Protein AF-A0A656JIJ8-F1 (afdb_monomer)

Nearest PDB structures (foldseek):
  1l5a-assembly1_C  TM=7.928E-01  e=1.681E-01  Vibrio cholerae
  6mg0-assembly2_A  TM=7.104E-01  e=2.975E-01  Brevibacillus parabrevis
  2jgp-assembly1_A  TM=6.787E-01  e=4.250E-01  Brevibacillus brevis
  8rz6-assembly1_A  TM=6.224E-01  e=4.564E-01  Streptomyces regensis

Sequence (146 aa):
QAHHLILDGWGYGQMMKSLGELYTAQIEGHSLELDAPRYSDFILDDARYHASPRFAKDKAYWLDKYRSLPEPLLVSRYHNRRATDPAPSHAWVQALPGVLHARLKQFAERHNASAFHVLLAALHVYFTRTTQRKEWVVGLPLLNRT

pLDDT: mean 91.51, std 7.36, range [64.44, 98.44]

Structure (mmCIF, N/CA/C/O backbone):
data_AF-A0A656JIJ8-F1
#
_entry.id   AF-A0A656JIJ8-F1
#
loop_
_atom_site.group_PDB
_atom_site.id
_atom_site.type_symbol
_atom_site.label_atom_id
_atom_site.label_alt_id
_atom_site.label_comp_id
_atom_site.label_asym_id
_atom_site.label_entity_id
_atom_site.label_seq_id
_atom_site.pdbx_PDB_ins_code
_atom_site.Cartn_x
_atom_site.Cartn_y
_atom_site.Cartn_z
_atom_site.occupancy
_atom_site.B_iso_or_equiv
_atom_site.auth_seq_id
_atom_site.auth_comp_id
_atom_site.auth_asym_id
_atom_site.auth_atom_id
_atom_site.pdbx_PDB_model_num
ATOM 1 N N . GLN A 1 1 ? -17.771 6.143 7.861 1.00 73.00 1 GLN A N 1
ATOM 2 C CA . GLN A 1 1 ? -16.900 6.284 6.673 1.00 73.00 1 GLN A CA 1
ATOM 3 C C . GLN A 1 1 ? -15.732 7.174 7.067 1.00 73.00 1 GLN A C 1
ATOM 5 O O . GLN A 1 1 ? -15.947 8.073 7.869 1.00 73.00 1 GLN A O 1
ATOM 10 N N . ALA A 1 2 ? -14.524 6.903 6.580 1.00 88.25 2 ALA A N 1
ATOM 11 C CA . ALA A 1 2 ? -13.334 7.701 6.877 1.00 88.25 2 ALA A CA 1
ATOM 12 C C . ALA A 1 2 ? -12.766 8.276 5.577 1.00 88.25 2 ALA A C 1
ATOM 14 O O . ALA A 1 2 ? -12.878 7.648 4.523 1.00 88.25 2 ALA A O 1
ATOM 15 N N . HIS A 1 3 ? -12.161 9.459 5.649 1.00 93.19 3 HIS A N 1
ATOM 16 C CA . HIS A 1 3 ? -11.462 10.031 4.504 1.00 93.19 3 HIS A CA 1
ATOM 17 C C . HIS A 1 3 ? -10.142 9.274 4.283 1.00 93.19 3 HIS A C 1
ATOM 19 O O . HIS A 1 3 ? -9.357 9.130 5.218 1.00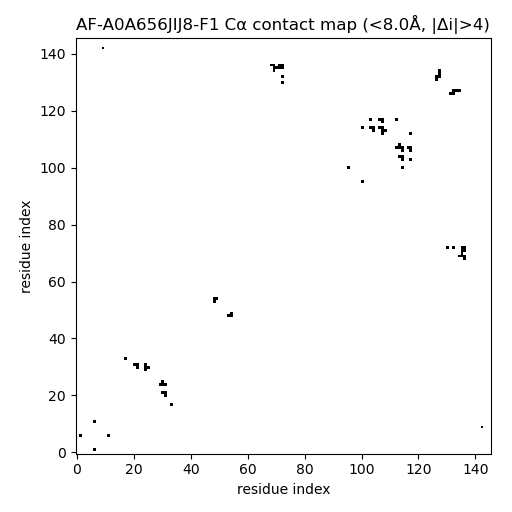 93.19 3 HIS A O 1
ATOM 25 N N . HIS A 1 4 ? -9.860 8.823 3.055 1.00 91.75 4 HIS A N 1
ATOM 26 C CA . HIS A 1 4 ? -8.686 7.976 2.771 1.00 91.75 4 HIS A CA 1
ATOM 27 C C . HIS A 1 4 ? -7.337 8.686 3.044 1.00 91.75 4 HIS A C 1
ATOM 29 O O . HIS A 1 4 ? -6.310 8.037 3.211 1.00 91.75 4 HIS A O 1
ATOM 35 N N . LEU A 1 5 ? -7.341 10.023 3.149 1.00 93.81 5 LEU A N 1
ATOM 36 C CA . LEU A 1 5 ? -6.178 10.822 3.580 1.00 93.81 5 LEU A CA 1
ATOM 37 C C . LEU A 1 5 ? -5.676 10.455 4.985 1.00 93.81 5 LEU A C 1
ATOM 39 O O . LEU A 1 5 ? -4.484 10.561 5.241 1.00 93.81 5 LEU A O 1
ATOM 43 N N . ILE A 1 6 ? -6.575 10.066 5.891 1.00 94.44 6 ILE A N 1
ATOM 44 C CA . ILE A 1 6 ? -6.239 9.806 7.300 1.00 94.44 6 ILE A CA 1
ATOM 45 C C . ILE A 1 6 ? -6.294 8.318 7.660 1.00 94.44 6 ILE A C 1
ATOM 47 O O . ILE A 1 6 ? -5.980 7.954 8.789 1.00 94.44 6 ILE A O 1
ATOM 51 N N . LEU A 1 7 ? -6.732 7.457 6.734 1.00 92.88 7 LEU A N 1
ATOM 52 C CA . LEU A 1 7 ? -6.932 6.036 6.999 1.00 92.88 7 LEU A CA 1
ATOM 53 C C . LEU A 1 7 ? -6.723 5.195 5.737 1.00 92.88 7 LEU A C 1
ATOM 55 O O . LEU A 1 7 ? -7.304 5.478 4.690 1.00 92.88 7 LEU A O 1
ATOM 59 N N . ASP A 1 8 ? -5.931 4.132 5.860 1.00 93.12 8 ASP A N 1
ATOM 60 C CA . ASP A 1 8 ? -5.742 3.109 4.831 1.00 93.12 8 ASP A CA 1
ATOM 61 C C . ASP A 1 8 ? -6.503 1.814 5.179 1.00 93.12 8 ASP A C 1
ATOM 63 O O . ASP A 1 8 ? -7.158 1.703 6.220 1.00 93.12 8 ASP A O 1
ATOM 67 N N . GLY A 1 9 ? -6.427 0.811 4.299 1.00 92.06 9 GLY A N 1
ATOM 68 C CA . GLY A 1 9 ? -7.115 -0.466 4.507 1.00 92.06 9 GLY A CA 1
ATOM 69 C C . GLY A 1 9 ? -6.644 -1.237 5.746 1.00 92.06 9 GLY A C 1
ATOM 70 O O . GLY A 1 9 ? -7.451 -1.912 6.384 1.00 92.06 9 GLY A O 1
ATOM 71 N N . TRP A 1 10 ? -5.367 -1.120 6.124 1.00 92.12 10 TRP A N 1
ATOM 72 C CA . TRP A 1 10 ? -4.843 -1.782 7.320 1.00 92.12 10 TRP A CA 1
ATOM 73 C C . TRP A 1 10 ? -5.348 -1.096 8.590 1.00 92.12 10 TRP A C 1
ATOM 75 O O . TRP A 1 10 ? -5.860 -1.765 9.487 1.00 92.12 10 TRP A O 1
ATOM 85 N N . GLY A 1 11 ? -5.284 0.237 8.639 1.00 92.44 11 GLY A N 1
ATOM 86 C CA . GLY A 1 11 ? -5.795 1.038 9.747 1.00 92.44 11 GLY A CA 1
ATOM 87 C C . GLY A 1 11 ? -7.299 0.860 9.934 1.00 92.44 11 GLY A C 1
ATOM 88 O O . GLY A 1 11 ? -7.768 0.742 11.062 1.00 92.44 11 GLY A O 1
ATOM 89 N N . TYR A 1 12 ? -8.055 0.746 8.839 1.00 94.19 12 TYR A N 1
ATOM 90 C CA . TYR A 1 12 ? -9.477 0.415 8.906 1.00 94.19 12 TYR A CA 1
ATOM 91 C C . TYR A 1 12 ? -9.719 -0.965 9.536 1.00 94.19 12 TYR A C 1
ATOM 93 O O . TYR A 1 12 ? -10.601 -1.104 10.382 1.00 94.19 12 TYR A O 1
ATOM 101 N N . GLY A 1 13 ? -8.913 -1.972 9.180 1.00 94.06 13 GLY A N 1
ATOM 102 C CA . GLY A 1 13 ? -8.973 -3.303 9.790 1.00 94.06 13 GLY A CA 1
ATOM 103 C C . GLY A 1 13 ? -8.708 -3.281 11.298 1.00 94.06 13 GLY A C 1
ATOM 104 O O . GLY A 1 13 ? -9.469 -3.882 12.055 1.00 94.06 13 GLY A O 1
ATOM 105 N N . GLN A 1 14 ? -7.686 -2.541 11.743 1.00 93.25 14 GLN A N 1
ATOM 106 C CA . GLN A 1 14 ? -7.403 -2.371 13.174 1.00 93.25 14 GLN A CA 1
ATOM 107 C C . GLN A 1 14 ? -8.536 -1.643 13.897 1.00 93.25 14 GLN A C 1
ATOM 109 O O . GLN A 1 14 ? -8.998 -2.111 14.930 1.00 93.25 14 GLN A O 1
ATOM 114 N N . MET A 1 15 ? -9.054 -0.559 13.316 1.00 93.88 15 MET A N 1
ATOM 115 C CA . MET A 1 15 ? -10.180 0.186 13.880 1.00 93.88 15 MET A CA 1
ATOM 116 C C . MET A 1 15 ? -11.417 -0.703 14.072 1.00 93.88 15 MET A C 1
ATOM 118 O O . MET A 1 15 ? -12.066 -0.632 15.112 1.00 93.88 15 MET A O 1
ATOM 122 N N . MET A 1 16 ? -11.741 -1.562 13.097 1.00 96.00 16 MET A N 1
ATOM 123 C CA . MET A 1 16 ? -12.862 -2.504 13.218 1.00 96.00 16 MET A CA 1
ATOM 124 C C . MET A 1 16 ? -12.607 -3.589 14.271 1.00 96.00 16 MET A C 1
ATOM 126 O O . MET A 1 16 ? -13.531 -3.944 15.000 1.00 96.00 16 MET A O 1
ATOM 130 N N . LYS A 1 17 ? -11.370 -4.088 14.388 1.00 95.62 17 LYS A N 1
ATOM 131 C CA . LYS A 1 17 ? -10.983 -5.039 15.442 1.00 95.62 17 LYS A CA 1
ATOM 132 C C . LYS A 1 17 ? -11.170 -4.420 16.829 1.00 95.62 17 LYS A C 1
ATOM 134 O O . LYS A 1 17 ? -11.900 -4.977 17.640 1.00 95.62 17 LYS A O 1
ATOM 139 N N . SER A 1 18 ? -10.595 -3.238 17.051 1.00 95.38 18 SER A N 1
ATOM 140 C CA . SER A 1 18 ? -10.714 -2.474 18.297 1.00 95.38 18 SER A CA 1
ATOM 141 C C . SER A 1 18 ? -12.166 -2.172 18.660 1.00 95.38 18 SER A C 1
ATOM 143 O O . SER A 1 18 ? -12.560 -2.309 19.815 1.00 95.38 18 SER A O 1
ATOM 145 N N . LEU A 1 19 ? -12.990 -1.811 17.671 1.00 95.31 19 LEU A N 1
ATOM 146 C CA . LEU A 1 19 ? -14.420 -1.593 17.881 1.00 95.31 19 LEU A CA 1
ATOM 147 C C . LEU A 1 19 ? -15.127 -2.866 18.372 1.00 95.31 19 LEU A C 1
ATOM 149 O O . LEU A 1 19 ? -15.931 -2.793 19.297 1.00 95.31 19 LEU A O 1
ATOM 153 N N . GLY A 1 20 ? -14.825 -4.023 17.776 1.00 96.50 20 GLY A N 1
ATOM 154 C CA . GLY A 1 20 ? -15.391 -5.306 18.198 1.00 96.50 20 GLY A CA 1
ATOM 155 C C . GLY A 1 20 ? -14.975 -5.707 19.616 1.00 96.50 20 GLY A C 1
ATOM 156 O O . GLY A 1 20 ? -15.804 -6.191 20.386 1.00 96.50 20 GLY A O 1
ATOM 157 N N . GLU A 1 21 ? -13.716 -5.465 19.980 1.00 96.50 21 GLU A N 1
ATOM 158 C CA . GLU A 1 21 ? -13.180 -5.744 21.317 1.00 96.50 21 GLU A CA 1
ATOM 159 C C . GLU A 1 21 ? -13.846 -4.867 22.390 1.00 96.50 21 GLU A C 1
ATOM 161 O O . GLU A 1 21 ? -14.348 -5.390 23.384 1.00 96.50 21 GLU A O 1
ATOM 166 N N . LEU A 1 22 ? -13.940 -3.552 22.153 1.00 96.81 22 LEU A N 1
ATOM 167 C CA . LEU A 1 22 ? -14.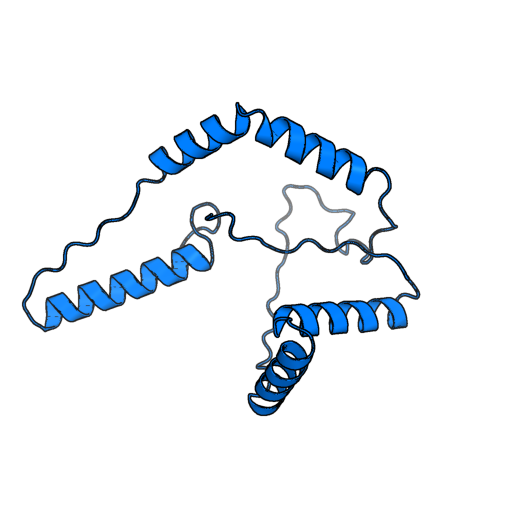619 -2.613 23.056 1.00 96.81 22 LEU A CA 1
ATOM 168 C C . LEU A 1 22 ? -16.105 -2.943 23.219 1.00 96.81 22 LEU A C 1
ATOM 170 O O . LEU A 1 22 ? -16.625 -2.936 24.333 1.00 96.81 22 LEU A O 1
ATOM 174 N N . TYR A 1 23 ? -16.783 -3.259 22.113 1.00 96.88 23 TYR A N 1
ATOM 175 C CA . TYR A 1 23 ? -18.188 -3.655 22.141 1.00 96.88 23 TYR A CA 1
ATOM 176 C C . TYR A 1 23 ? -18.402 -4.915 22.987 1.00 96.88 23 TYR A C 1
ATOM 178 O O . TYR A 1 23 ? -19.305 -4.957 23.818 1.00 96.88 23 TYR A O 1
ATOM 186 N N . THR A 1 24 ? -17.549 -5.925 22.805 1.00 97.50 24 THR A N 1
ATOM 187 C CA . THR A 1 24 ? -17.629 -7.186 23.555 1.00 97.50 24 THR A CA 1
ATOM 188 C C . THR A 1 24 ? -17.409 -6.954 25.048 1.00 97.50 24 THR A C 1
ATOM 190 O O . THR A 1 24 ? -18.227 -7.392 25.852 1.00 97.50 24 THR A O 1
ATOM 193 N N . ALA A 1 25 ? -16.377 -6.188 25.420 1.00 96.88 25 ALA A N 1
ATOM 194 C CA . ALA A 1 25 ? -16.094 -5.850 26.815 1.00 96.88 25 ALA A CA 1
ATOM 195 C C . ALA A 1 25 ? -17.276 -5.139 27.492 1.00 96.88 25 ALA A C 1
ATOM 197 O O . ALA A 1 25 ? -17.685 -5.496 28.598 1.00 96.88 25 ALA A O 1
ATOM 198 N N . GLN A 1 26 ? -17.897 -4.196 26.777 1.00 96.25 26 GLN A N 1
ATOM 199 C CA . GLN A 1 26 ? -19.061 -3.472 27.272 1.00 96.25 26 GLN A CA 1
ATOM 200 C C . GLN A 1 26 ? -20.277 -4.387 27.505 1.00 96.25 26 GLN A C 1
ATOM 202 O O . GLN A 1 26 ? -20.998 -4.191 28.482 1.00 96.25 26 GLN A O 1
ATOM 207 N N . ILE A 1 27 ? -20.505 -5.386 26.645 1.00 97.75 27 ILE A N 1
ATOM 208 C CA . ILE A 1 27 ? -21.576 -6.384 26.828 1.00 97.75 27 ILE A CA 1
ATOM 209 C C . ILE A 1 27 ? -21.285 -7.317 28.009 1.00 97.75 27 ILE A C 1
ATOM 211 O O . ILE A 1 27 ? -22.197 -7.676 28.750 1.00 97.75 27 ILE A O 1
ATOM 215 N N . GLU A 1 28 ? -20.023 -7.690 28.203 1.00 97.75 28 GLU A N 1
ATOM 216 C CA . GLU A 1 28 ? -19.581 -8.574 29.288 1.00 97.75 28 GLU A CA 1
ATOM 217 C C . G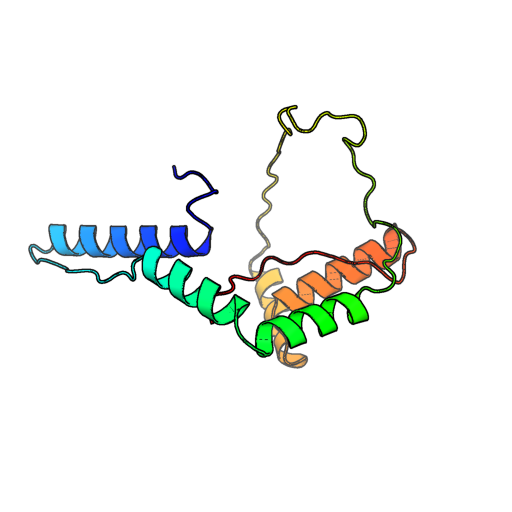LU A 1 28 ? -19.423 -7.851 30.637 1.00 97.75 28 GLU A C 1
ATOM 219 O O . GLU A 1 28 ? -19.164 -8.487 31.658 1.00 97.75 28 GLU A O 1
ATOM 224 N N . GLY A 1 29 ? -19.611 -6.528 30.665 1.00 96.50 29 GLY A N 1
ATOM 225 C CA . GLY A 1 29 ? -19.587 -5.727 31.886 1.00 96.50 29 GLY A CA 1
ATOM 226 C C . GLY A 1 29 ? -18.185 -5.464 32.436 1.00 96.50 29 GLY A C 1
ATOM 227 O O . GLY A 1 29 ? -18.052 -5.158 33.621 1.00 96.50 29 GLY A O 1
ATOM 228 N N . HIS A 1 30 ? -17.143 -5.563 31.606 1.00 94.06 30 HIS A N 1
ATOM 229 C CA . HIS A 1 30 ? -15.782 -5.174 31.979 1.00 94.06 30 HIS A CA 1
ATOM 230 C C . HIS A 1 30 ? -15.248 -4.042 31.097 1.00 94.06 30 HIS A C 1
ATOM 232 O O . HIS A 1 30 ? -15.784 -3.729 30.036 1.00 94.06 30 HIS A O 1
ATOM 238 N N . SER A 1 31 ? -14.217 -3.362 31.597 1.00 90.94 31 SER A N 1
ATOM 239 C CA . SER A 1 31 ? -13.567 -2.261 30.889 1.00 90.94 31 SER A CA 1
ATOM 240 C C . SER A 1 31 ? -12.346 -2.781 30.147 1.00 90.94 31 SER A C 1
ATOM 242 O O . SER A 1 31 ? -11.494 -3.438 30.744 1.00 90.94 31 SER A O 1
ATOM 244 N N . LEU A 1 32 ? -12.238 -2.426 28.870 1.00 94.25 32 LEU A N 1
ATOM 245 C CA . LEU A 1 32 ? -11.066 -2.694 28.051 1.00 94.25 32 LEU A CA 1
ATOM 246 C C . LEU A 1 32 ? -10.383 -1.375 27.697 1.00 94.25 32 LEU A C 1
ATOM 248 O O . LEU A 1 32 ? -10.974 -0.522 27.036 1.00 94.25 32 LEU A O 1
ATOM 252 N N . GLU A 1 33 ? -9.125 -1.232 28.103 1.00 91.94 33 GLU A N 1
ATOM 253 C CA . GLU A 1 33 ? -8.267 -0.151 27.627 1.00 91.94 33 GLU A CA 1
ATOM 254 C C . GLU A 1 33 ? -7.481 -0.625 26.405 1.00 91.94 33 GLU A C 1
ATOM 256 O O . GLU A 1 33 ? -6.820 -1.664 26.432 1.00 91.94 33 GLU A O 1
ATOM 261 N N . LEU A 1 34 ? -7.570 0.143 25.321 1.00 90.94 34 LEU A N 1
ATOM 262 C CA . LEU A 1 34 ? -6.789 -0.079 24.112 1.00 90.94 34 LEU A CA 1
ATOM 263 C C . LEU A 1 34 ? -5.694 0.977 24.027 1.00 90.94 34 LEU A C 1
ATOM 265 O O . LEU A 1 34 ? -5.981 2.173 24.076 1.00 90.94 34 LEU A O 1
ATOM 269 N N . ASP A 1 35 ? -4.455 0.527 23.854 1.00 88.75 35 ASP A N 1
ATOM 270 C CA . ASP A 1 35 ? -3.326 1.404 23.568 1.00 88.75 35 ASP A CA 1
ATOM 271 C C . ASP A 1 35 ? -3.119 1.522 22.053 1.00 88.75 35 ASP A C 1
ATOM 273 O O . ASP A 1 35 ? -3.151 0.528 21.320 1.00 88.75 35 ASP A O 1
ATOM 277 N N . ALA A 1 36 ? -2.921 2.749 21.574 1.00 87.56 36 ALA A N 1
ATOM 278 C CA . ALA A 1 36 ? -2.649 3.032 20.174 1.00 87.56 36 ALA A CA 1
ATOM 279 C C . ALA A 1 36 ? -1.583 4.133 20.061 1.00 87.56 36 ALA A C 1
ATOM 281 O O . ALA A 1 36 ? -1.741 5.201 20.663 1.00 87.56 36 ALA A O 1
ATOM 282 N N . PRO A 1 37 ? -0.524 3.921 19.254 1.00 87.88 37 PRO A N 1
ATOM 283 C CA . PRO A 1 37 ? 0.513 4.924 19.066 1.00 87.88 37 PRO A CA 1
ATOM 284 C C . PRO A 1 37 ? -0.074 6.182 18.428 1.00 87.88 37 PRO A C 1
ATOM 286 O O . PRO A 1 37 ? -0.976 6.121 17.582 1.00 87.88 37 PRO A O 1
ATOM 289 N N . ARG A 1 38 ? 0.453 7.346 18.807 1.00 91.44 38 ARG A N 1
ATOM 290 C CA . ARG A 1 38 ? -0.021 8.610 18.248 1.00 91.44 38 ARG A CA 1
ATOM 291 C C . ARG A 1 38 ? 0.570 8.789 16.860 1.00 91.44 38 ARG A C 1
ATOM 293 O O . ARG A 1 38 ? 1.745 8.526 16.622 1.00 91.44 38 ARG A O 1
ATOM 300 N N . TYR A 1 39 ? -0.217 9.339 15.938 1.00 92.19 39 TYR A N 1
ATOM 301 C CA . TYR A 1 39 ? 0.294 9.660 14.602 1.00 92.19 39 TYR A CA 1
ATOM 302 C C . TYR A 1 39 ? 1.436 10.695 14.643 1.00 92.19 39 TYR A C 1
ATOM 304 O O . TYR A 1 39 ? 2.293 10.708 13.766 1.00 92.19 39 TYR A O 1
ATOM 312 N N . SER A 1 40 ? 1.496 11.527 15.690 1.00 95.56 40 SER A N 1
ATOM 313 C CA . SER A 1 40 ? 2.631 12.422 15.943 1.00 95.56 40 SER A CA 1
ATOM 314 C C . SER A 1 40 ? 3.955 11.678 16.080 1.00 95.56 40 SER A C 1
ATOM 316 O O . SER A 1 40 ? 4.977 12.181 15.624 1.00 95.56 40 SER A O 1
ATOM 318 N N . ASP A 1 41 ? 3.939 10.483 16.667 1.00 94.44 41 ASP A N 1
ATOM 319 C CA . ASP A 1 41 ? 5.148 9.688 16.875 1.00 94.44 41 ASP A CA 1
ATOM 320 C C . ASP A 1 41 ? 5.646 9.169 15.523 1.00 94.44 41 ASP A C 1
ATOM 322 O O . ASP A 1 41 ? 6.817 9.319 15.192 1.00 94.44 41 ASP A O 1
ATOM 326 N N . PHE A 1 42 ? 4.725 8.715 14.664 1.00 92.75 42 PHE A N 1
ATOM 327 C CA . PHE A 1 42 ? 5.042 8.361 13.280 1.00 92.75 42 PHE A CA 1
ATOM 328 C C . PHE A 1 42 ? 5.651 9.532 12.491 1.00 92.75 42 PHE A C 1
ATOM 330 O O . PHE A 1 42 ? 6.612 9.331 11.754 1.00 92.75 42 PHE A O 1
ATOM 337 N N . ILE A 1 43 ? 5.149 10.763 12.659 1.00 95.56 43 ILE A N 1
ATOM 338 C CA . ILE A 1 43 ? 5.729 11.951 12.000 1.00 95.56 43 ILE A CA 1
ATOM 339 C C . ILE A 1 43 ? 7.184 12.167 12.440 1.00 95.56 43 ILE A C 1
ATOM 341 O O . ILE A 1 43 ? 8.044 12.489 11.618 1.00 95.56 43 ILE A O 1
ATOM 345 N N . LEU A 1 44 ? 7.478 11.985 13.730 1.00 96.69 44 LEU A N 1
ATOM 346 C CA . LEU A 1 44 ? 8.845 12.089 14.239 1.00 96.69 44 LEU A CA 1
ATOM 347 C C . LEU A 1 44 ? 9.734 10.972 13.683 1.00 96.69 44 LEU A C 1
ATOM 349 O O . LEU A 1 44 ? 10.904 11.213 13.392 1.00 96.69 44 LEU A O 1
ATOM 353 N N . ASP A 1 45 ? 9.207 9.759 13.546 1.00 94.75 45 ASP A N 1
ATOM 354 C CA . ASP A 1 45 ? 9.926 8.606 13.000 1.00 94.75 45 ASP A CA 1
ATOM 355 C C . ASP A 1 45 ? 10.248 8.796 11.513 1.00 94.75 45 ASP A C 1
ATOM 357 O O . ASP A 1 45 ? 11.387 8.573 11.094 1.00 94.75 45 ASP A O 1
ATOM 361 N N . ASP A 1 46 ? 9.286 9.297 10.739 1.00 95.50 46 ASP A N 1
ATOM 362 C CA . ASP A 1 46 ? 9.452 9.628 9.323 1.00 95.50 46 ASP A CA 1
ATOM 363 C C . ASP A 1 46 ? 10.499 10.734 9.123 1.00 95.50 46 ASP A C 1
ATOM 365 O O . ASP A 1 46 ? 11.406 10.603 8.298 1.00 95.50 46 ASP A O 1
ATOM 369 N N . ALA A 1 47 ? 10.476 11.775 9.964 1.00 97.75 47 ALA A N 1
ATOM 370 C CA . ALA A 1 47 ? 11.499 12.818 9.956 1.00 97.75 47 ALA A CA 1
ATOM 371 C C . ALA A 1 47 ? 12.903 12.261 10.263 1.00 97.75 47 ALA A C 1
ATOM 373 O O . ALA A 1 47 ? 13.881 12.636 9.607 1.00 97.75 47 ALA A O 1
ATOM 374 N N . ARG A 1 48 ? 13.019 11.329 11.223 1.00 97.62 48 ARG A N 1
ATOM 375 C CA . ARG A 1 48 ? 14.293 10.650 11.523 1.00 97.62 48 ARG A CA 1
ATOM 376 C C . ARG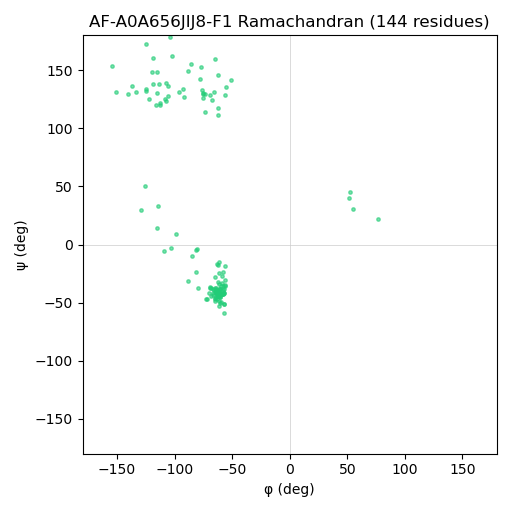 A 1 48 ? 14.767 9.791 10.354 1.00 97.62 48 ARG A C 1
ATOM 378 O O . ARG A 1 48 ? 15.960 9.804 10.049 1.00 97.62 48 ARG A O 1
ATOM 385 N N . TYR A 1 49 ? 13.865 9.079 9.679 1.00 96.81 49 TYR A N 1
ATOM 386 C CA . TYR A 1 49 ? 14.200 8.334 8.467 1.00 96.81 49 TYR A CA 1
ATOM 387 C C . TYR A 1 49 ? 14.704 9.271 7.365 1.00 96.81 49 TYR A C 1
ATOM 389 O O . TYR A 1 49 ? 15.790 9.034 6.834 1.00 96.81 49 TYR A O 1
ATOM 397 N N . HIS A 1 50 ? 13.997 10.366 7.086 1.00 97.56 50 HIS A N 1
ATOM 398 C CA . HIS A 1 50 ? 14.388 11.365 6.090 1.00 97.56 50 HIS A CA 1
ATOM 399 C C . HIS A 1 50 ? 15.782 11.965 6.339 1.00 97.56 50 HIS A C 1
ATOM 401 O O . HIS A 1 50 ? 16.522 12.218 5.388 1.00 97.56 50 HIS A O 1
ATOM 407 N N . ALA A 1 51 ? 16.161 12.155 7.605 1.00 98.25 51 ALA A N 1
ATOM 408 C CA . ALA A 1 51 ? 17.481 12.651 7.998 1.00 98.25 51 ALA A CA 1
ATOM 409 C C . ALA A 1 51 ? 18.584 11.569 8.010 1.00 98.25 51 ALA A C 1
ATOM 411 O O . ALA A 1 51 ? 19.751 11.873 8.260 1.00 98.25 51 ALA A O 1
ATOM 412 N N . SER A 1 52 ? 18.243 10.301 7.770 1.00 98.25 52 SER A N 1
ATOM 413 C CA . SER A 1 52 ? 19.176 9.182 7.910 1.00 98.25 52 SER A CA 1
ATOM 414 C C . SER A 1 52 ? 20.020 8.927 6.647 1.00 98.25 52 SER A C 1
ATOM 416 O O . SER A 1 52 ? 19.569 9.165 5.523 1.00 98.25 52 SER A O 1
ATOM 418 N N . PRO A 1 53 ? 21.209 8.305 6.782 1.00 98.44 53 PRO A N 1
ATOM 419 C CA . PRO A 1 53 ? 21.965 7.792 5.634 1.00 98.44 53 PRO A CA 1
ATOM 420 C C . PRO A 1 53 ? 21.189 6.753 4.811 1.00 98.44 53 PRO A C 1
ATOM 422 O O . PRO A 1 53 ? 21.425 6.601 3.610 1.00 98.44 53 PRO A O 1
ATOM 425 N N . ARG A 1 54 ? 20.246 6.038 5.445 1.00 97.75 54 ARG A N 1
ATOM 426 C CA .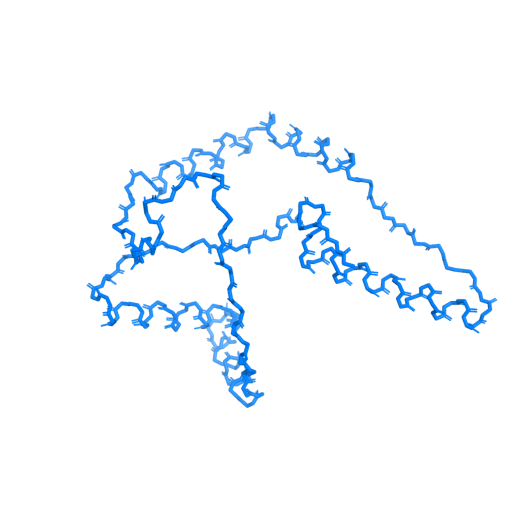 ARG A 1 54 ? 19.390 5.056 4.774 1.00 97.75 54 ARG A CA 1
ATOM 427 C C . ARG A 1 54 ? 18.512 5.724 3.718 1.00 97.75 54 ARG A C 1
ATOM 429 O O . ARG A 1 54 ? 18.459 5.218 2.606 1.00 97.75 54 ARG A O 1
ATOM 436 N N . PHE A 1 55 ? 17.925 6.885 4.009 1.00 98.12 55 PHE A N 1
ATOM 437 C CA . PHE A 1 55 ? 17.134 7.631 3.026 1.00 98.12 55 PHE A CA 1
ATOM 438 C C . PHE A 1 55 ? 17.953 7.998 1.782 1.00 98.12 55 PHE A C 1
ATOM 440 O O . PHE A 1 55 ? 17.491 7.823 0.655 1.00 98.12 55 PHE A O 1
ATOM 447 N N . ALA A 1 56 ? 19.202 8.443 1.961 1.00 98.31 56 ALA A N 1
ATOM 448 C CA . ALA A 1 56 ? 20.093 8.742 0.839 1.00 98.31 56 ALA A CA 1
ATOM 449 C C . ALA A 1 56 ? 20.394 7.493 -0.010 1.00 98.31 56 ALA A C 1
ATOM 451 O O . ALA A 1 56 ? 20.385 7.566 -1.241 1.00 98.31 56 ALA A O 1
ATOM 452 N N . LYS A 1 57 ? 20.608 6.340 0.636 1.00 98.38 57 LYS A N 1
ATOM 453 C CA . LYS A 1 57 ? 20.818 5.053 -0.038 1.00 98.38 57 LYS A CA 1
ATOM 454 C C . LYS A 1 57 ? 19.574 4.593 -0.802 1.00 98.38 57 LYS A C 1
ATOM 456 O O . LYS A 1 57 ? 19.691 4.225 -1.968 1.00 98.38 57 LYS A O 1
ATOM 461 N N . ASP A 1 58 ? 18.404 4.649 -0.174 1.00 97.38 58 ASP A N 1
ATOM 462 C CA . ASP A 1 58 ? 17.134 4.231 -0.774 1.00 97.38 58 ASP A CA 1
ATOM 463 C C . ASP A 1 58 ? 16.787 5.132 -1.973 1.00 97.38 58 ASP A C 1
ATOM 465 O O . ASP A 1 58 ? 16.423 4.643 -3.044 1.00 97.38 58 ASP A O 1
ATOM 469 N N . LYS A 1 59 ? 17.019 6.448 -1.854 1.00 97.94 59 LYS A N 1
ATOM 470 C CA . LYS A 1 59 ? 16.903 7.403 -2.966 1.00 97.94 59 LYS A CA 1
ATOM 471 C C . LYS A 1 59 ? 17.848 7.063 -4.121 1.00 97.94 59 LYS A C 1
ATOM 473 O O . LYS A 1 59 ? 17.409 7.032 -5.270 1.00 97.94 59 LYS A O 1
ATOM 478 N N . ALA A 1 60 ? 19.130 6.826 -3.837 1.00 98.38 60 ALA A N 1
ATOM 479 C CA . ALA A 1 60 ? 20.117 6.492 -4.864 1.00 98.38 60 ALA A CA 1
ATOM 480 C C . ALA A 1 60 ? 19.755 5.189 -5.590 1.00 98.38 60 ALA A C 1
ATOM 482 O O . ALA A 1 60 ? 19.808 5.138 -6.817 1.00 98.38 60 ALA A O 1
ATOM 483 N N . TYR A 1 61 ? 19.314 4.172 -4.842 1.00 98.06 61 TYR A N 1
ATOM 484 C CA . TYR A 1 61 ? 18.843 2.909 -5.401 1.00 98.06 61 TYR A CA 1
ATOM 485 C C . TYR A 1 61 ? 17.689 3.116 -6.385 1.00 98.06 61 TYR A C 1
ATOM 487 O O . TYR A 1 61 ? 17.758 2.625 -7.508 1.00 98.06 61 TYR A O 1
ATOM 495 N N . TRP A 1 62 ? 16.642 3.853 -6.001 1.00 96.62 62 TRP A N 1
ATOM 496 C CA . TRP A 1 62 ? 15.472 4.025 -6.867 1.00 96.62 62 TRP A CA 1
ATOM 497 C C . TRP A 1 62 ? 15.758 4.870 -8.110 1.00 96.62 62 TRP A C 1
ATOM 499 O O . TRP A 1 62 ? 15.252 4.546 -9.186 1.00 96.62 62 TRP A O 1
ATOM 509 N N . LEU A 1 63 ? 16.594 5.906 -7.987 1.00 96.88 63 LEU A N 1
ATOM 510 C CA . LEU A 1 63 ? 17.032 6.714 -9.130 1.00 96.88 63 LEU A CA 1
ATOM 511 C C . LEU A 1 63 ? 17.874 5.903 -10.121 1.00 96.88 63 LEU A C 1
ATOM 513 O O . LEU A 1 63 ? 17.739 6.085 -11.328 1.00 96.88 63 LEU A O 1
ATOM 517 N N . ASP A 1 64 ? 18.721 4.999 -9.627 1.00 97.19 64 ASP A N 1
ATOM 518 C CA . ASP A 1 64 ? 19.500 4.111 -10.486 1.00 97.19 64 ASP A CA 1
ATOM 519 C C . ASP A 1 64 ? 18.622 3.030 -11.133 1.00 97.19 64 ASP A C 1
ATOM 521 O O . ASP A 1 64 ? 18.647 2.845 -12.350 1.00 97.19 64 ASP A O 1
ATOM 525 N N . LYS A 1 65 ? 17.770 2.376 -10.331 1.00 95.25 65 LYS A N 1
ATOM 526 C CA . LYS A 1 65 ? 16.901 1.271 -10.758 1.00 95.25 65 LYS A CA 1
ATOM 527 C C . LYS A 1 65 ? 15.936 1.666 -11.874 1.00 95.25 65 LYS A C 1
ATOM 529 O O . LYS A 1 65 ? 15.650 0.839 -12.738 1.00 95.25 65 LYS A O 1
ATOM 534 N N . TYR A 1 66 ? 15.443 2.904 -11.851 1.00 93.81 66 TYR A N 1
ATOM 535 C CA . TYR A 1 66 ? 14.488 3.443 -12.822 1.00 93.81 66 TYR A CA 1
ATOM 536 C C . TYR A 1 66 ? 15.072 4.581 -13.665 1.00 93.81 66 TYR A C 1
ATOM 538 O O . TYR A 1 66 ? 14.348 5.486 -14.078 1.00 93.81 66 TYR A O 1
ATOM 546 N N . ARG A 1 67 ? 16.378 4.527 -13.958 1.00 95.12 67 ARG A N 1
ATOM 547 C CA . ARG A 1 67 ? 17.047 5.508 -14.829 1.00 95.12 67 ARG A CA 1
ATOM 548 C C . ARG A 1 67 ? 16.394 5.614 -16.212 1.00 95.12 67 ARG A C 1
ATOM 550 O O . ARG A 1 67 ? 16.334 6.696 -16.788 1.00 95.12 67 ARG A O 1
ATOM 557 N N . SER A 1 68 ? 15.899 4.492 -16.725 1.00 92.94 68 SER A N 1
ATOM 558 C CA . SER A 1 68 ? 15.044 4.408 -17.906 1.00 92.94 68 SER A CA 1
ATOM 559 C C . SER A 1 68 ? 13.764 3.671 -17.543 1.00 92.94 68 SER A C 1
ATOM 561 O O . SER A 1 68 ? 13.818 2.612 -16.915 1.00 92.94 68 SER A O 1
ATOM 563 N N . LEU A 1 69 ? 12.621 4.207 -17.961 1.00 90.50 69 LEU A N 1
ATOM 564 C CA . LEU A 1 69 ? 11.327 3.556 -17.803 1.00 90.50 69 LEU A CA 1
ATOM 565 C C . LEU A 1 69 ? 10.845 3.045 -19.164 1.00 90.50 69 LEU A C 1
ATOM 567 O O . LEU A 1 69 ? 10.999 3.759 -20.157 1.00 90.50 69 LEU A O 1
ATOM 571 N N . PRO A 1 70 ? 10.257 1.837 -19.231 1.00 89.88 70 PRO A N 1
ATOM 572 C CA . PRO A 1 70 ? 9.570 1.406 -20.435 1.00 89.88 70 PRO A CA 1
ATOM 573 C C . PRO A 1 70 ? 8.347 2.294 -20.678 1.00 89.88 70 PRO A C 1
ATOM 575 O O . PRO A 1 70 ? 7.808 2.913 -19.756 1.00 89.88 70 PRO A O 1
ATOM 578 N N . GLU A 1 71 ? 7.870 2.300 -21.920 1.00 87.94 71 GLU A N 1
ATOM 579 C CA . GLU A 1 71 ? 6.623 2.972 -22.278 1.00 87.94 71 GLU A CA 1
ATOM 580 C C . GLU A 1 71 ? 5.472 2.550 -21.339 1.00 87.94 71 GLU A C 1
ATOM 582 O O . GLU A 1 71 ? 5.357 1.360 -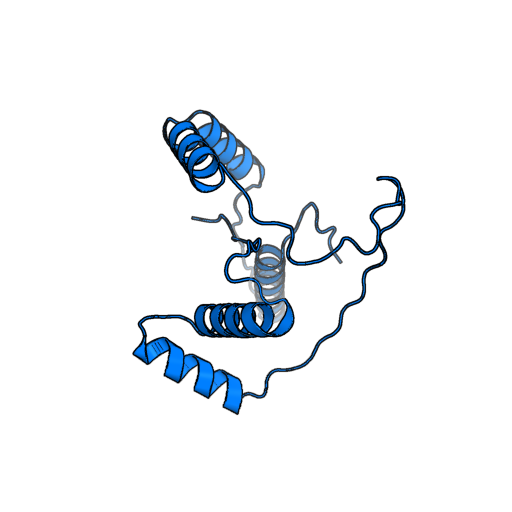21.001 1.00 87.94 71 GLU A O 1
ATOM 587 N N . PRO A 1 72 ? 4.570 3.471 -20.942 1.00 88.25 72 PRO A N 1
ATOM 588 C CA . PRO A 1 72 ? 3.458 3.157 -20.050 1.00 88.25 72 PRO A CA 1
ATOM 589 C C . PRO A 1 72 ? 2.586 2.029 -20.597 1.00 88.25 72 PRO A C 1
ATOM 591 O O . PRO A 1 72 ? 2.142 2.078 -21.746 1.00 88.25 72 PRO A O 1
ATOM 594 N N . LEU A 1 73 ? 2.334 1.008 -19.775 1.00 88.31 73 LEU A N 1
ATOM 595 C CA . LEU A 1 73 ? 1.570 -0.179 -20.172 1.00 88.31 73 LEU A CA 1
ATOM 596 C C . LEU A 1 73 ? 0.128 0.153 -20.589 1.00 88.31 73 LEU A C 1
ATOM 598 O O . LEU A 1 73 ? -0.429 -0.498 -21.471 1.00 88.31 73 LEU A O 1
ATOM 602 N N . LEU A 1 74 ? -0.471 1.155 -19.945 1.00 86.31 74 LEU A N 1
ATOM 603 C CA . LEU A 1 74 ? -1.833 1.607 -20.197 1.00 86.31 74 LEU A CA 1
ATOM 604 C C . LEU A 1 74 ? -1.812 3.063 -20.658 1.00 86.31 74 LEU A C 1
ATOM 606 O O . LEU A 1 74 ? -1.114 3.896 -20.082 1.00 86.31 74 LEU A O 1
ATOM 610 N N . VAL A 1 75 ? -2.630 3.378 -21.660 1.00 80.69 75 VAL A N 1
ATOM 611 C CA . VAL A 1 75 ? -2.860 4.762 -22.083 1.00 80.69 75 VAL A CA 1
ATOM 612 C C . VAL A 1 75 ? -3.789 5.435 -21.076 1.00 80.69 75 VAL A C 1
ATOM 614 O O . VAL A 1 75 ? -4.830 4.879 -20.710 1.00 80.69 75 VAL A O 1
ATOM 617 N N . SER A 1 76 ? -3.436 6.645 -20.639 1.00 78.25 76 SER A N 1
ATOM 618 C CA . SER A 1 76 ? -4.307 7.432 -19.767 1.00 78.25 76 SER A CA 1
ATOM 619 C C . SER A 1 76 ? -5.621 7.747 -20.484 1.00 78.25 76 SER A C 1
ATOM 621 O O . SER A 1 76 ? -5.671 8.541 -21.429 1.00 78.25 76 SER A O 1
ATOM 623 N N . ARG A 1 77 ? -6.714 7.145 -19.999 1.00 71.38 77 ARG A N 1
ATOM 624 C CA . ARG A 1 77 ? -8.078 7.388 -20.504 1.00 71.38 77 ARG A CA 1
ATOM 625 C C . ARG A 1 77 ? -8.522 8.848 -20.339 1.00 71.38 77 ARG A C 1
ATOM 627 O O . ARG A 1 77 ? -9.493 9.254 -20.962 1.00 71.38 77 ARG A O 1
ATOM 634 N N . TYR A 1 78 ? -7.810 9.630 -19.526 1.00 73.06 78 TYR A N 1
ATOM 635 C CA . TYR A 1 78 ? -8.174 10.990 -19.133 1.00 73.06 78 TYR A CA 1
ATOM 636 C C . TYR A 1 78 ? -7.035 12.002 -19.332 1.00 73.06 78 TYR A C 1
ATOM 638 O O . TYR A 1 78 ? -6.955 12.989 -18.607 1.00 73.06 78 TYR A O 1
ATOM 646 N N . HIS A 1 79 ? -6.158 11.776 -20.314 1.00 67.12 79 HIS A N 1
ATOM 647 C CA . HIS A 1 79 ? -4.986 12.622 -20.589 1.00 67.12 79 HIS A CA 1
ATOM 648 C C . HIS A 1 79 ? -5.298 14.114 -20.837 1.00 67.12 79 HIS A C 1
ATOM 650 O O . HIS A 1 79 ? -4.409 14.939 -20.676 1.00 67.12 79 HIS A O 1
ATOM 656 N N . ASN A 1 80 ? -6.548 14.469 -21.164 1.00 71.62 80 ASN A N 1
ATOM 657 C CA . ASN A 1 80 ? -6.981 15.850 -21.432 1.00 71.62 80 ASN A CA 1
ATOM 658 C C . ASN A 1 80 ? -7.674 16.552 -20.247 1.00 71.62 80 ASN A C 1
ATOM 660 O O . ASN A 1 80 ? -8.264 17.615 -20.434 1.00 71.62 80 ASN A O 1
ATOM 664 N N . ARG A 1 81 ? -7.674 15.967 -19.042 1.00 73.56 81 ARG A N 1
ATOM 665 C CA . ARG A 1 81 ? -8.363 16.553 -17.876 1.00 73.56 81 ARG A CA 1
ATOM 666 C C . ARG A 1 81 ? -7.480 17.521 -17.101 1.00 73.56 81 ARG A C 1
ATOM 668 O O . ARG A 1 81 ? -6.267 17.340 -17.015 1.00 73.56 81 ARG A O 1
ATOM 675 N N . ARG A 1 82 ? -8.105 18.523 -16.480 1.00 76.25 82 ARG A N 1
ATOM 676 C CA . ARG A 1 82 ? -7.439 19.398 -15.506 1.00 76.25 82 ARG A CA 1
ATOM 677 C C . ARG A 1 82 ? -7.311 18.667 -14.172 1.00 76.25 82 ARG A C 1
ATOM 679 O O . ARG A 1 82 ? -8.153 17.840 -13.830 1.00 76.25 82 ARG A O 1
ATOM 686 N N . ALA A 1 83 ? -6.297 19.020 -13.384 1.00 70.62 83 ALA A N 1
ATOM 687 C CA . ALA A 1 83 ? -6.067 18.430 -12.060 1.00 70.62 83 ALA A CA 1
ATOM 688 C C . ALA A 1 83 ? -7.258 18.601 -11.092 1.00 70.62 83 ALA A C 1
ATOM 690 O O . ALA A 1 83 ? -7.406 17.826 -10.154 1.00 70.62 83 ALA A O 1
ATOM 691 N N . THR A 1 84 ? -8.110 19.603 -11.326 1.00 78.50 84 THR A N 1
ATOM 692 C CA . THR A 1 84 ? -9.308 19.900 -10.528 1.00 78.50 84 THR A CA 1
ATOM 693 C C . THR A 1 84 ? -10.542 19.104 -10.941 1.00 78.50 84 THR A C 1
ATOM 695 O O . THR A 1 84 ? -11.560 19.167 -10.256 1.00 78.50 84 THR A O 1
ATOM 698 N N . ASP A 1 85 ? -10.501 18.396 -12.071 1.00 79.38 85 ASP A N 1
ATOM 699 C CA . ASP A 1 85 ? -11.678 17.692 -12.560 1.00 79.38 85 ASP A CA 1
ATOM 700 C C . ASP A 1 85 ? -11.912 16.424 -11.722 1.00 79.38 85 ASP A C 1
ATOM 702 O O . ASP A 1 85 ? -10.994 15.613 -11.573 1.00 79.38 85 ASP A O 1
ATOM 706 N N . PRO A 1 86 ? -13.137 16.176 -11.221 1.00 72.62 86 PRO A N 1
ATOM 707 C CA . PRO A 1 86 ? -13.416 14.995 -10.411 1.00 72.62 86 PRO A CA 1
ATOM 708 C C . PRO A 1 86 ? -13.182 13.714 -11.218 1.00 72.62 86 PRO A C 1
ATOM 710 O O . PRO A 1 86 ? -13.854 13.470 -12.222 1.00 72.62 86 PRO A O 1
ATOM 713 N N . ALA A 1 87 ? -12.229 12.885 -10.794 1.00 72.56 87 ALA A N 1
ATOM 714 C CA . ALA A 1 87 ? -11.916 11.631 -11.467 1.00 72.56 87 ALA A CA 1
ATOM 715 C C . ALA A 1 87 ? -13.019 10.589 -11.184 1.00 72.56 87 ALA A C 1
ATOM 717 O O . ALA A 1 87 ? -13.180 10.173 -10.035 1.00 72.56 87 ALA A O 1
ATOM 718 N N . PRO A 1 88 ? -13.794 10.145 -12.191 1.00 79.69 88 PRO A N 1
ATOM 719 C CA . PRO A 1 88 ? -14.783 9.102 -11.993 1.00 79.69 88 PRO A CA 1
ATOM 720 C C . PRO A 1 88 ? -14.057 7.805 -11.647 1.00 79.69 88 PRO A C 1
ATOM 722 O O . PRO A 1 88 ? -13.108 7.403 -12.325 1.00 79.69 88 PRO A O 1
ATOM 725 N N . SER A 1 89 ? -14.524 7.145 -10.595 1.00 83.94 89 SER A N 1
ATOM 726 C CA . SER A 1 89 ? -14.072 5.814 -10.211 1.00 83.94 89 SER A CA 1
ATOM 727 C C . SER A 1 89 ? -15.227 4.828 -10.340 1.00 83.94 89 SER A C 1
ATOM 729 O O . SER A 1 89 ? -16.395 5.181 -10.184 1.00 83.94 89 SER A O 1
ATOM 731 N N . HIS A 1 90 ? -14.894 3.586 -10.671 1.00 87.44 90 HIS A N 1
ATOM 732 C CA . HIS A 1 90 ? -15.835 2.478 -10.688 1.00 87.44 90 HIS A CA 1
ATOM 733 C C . HIS A 1 90 ? -15.156 1.273 -10.050 1.00 87.44 90 HIS A C 1
ATOM 735 O O . HIS A 1 90 ? -13.987 1.001 -10.330 1.00 87.44 90 HIS A O 1
ATOM 741 N N . ALA A 1 91 ? -15.885 0.566 -9.193 1.00 91.00 91 ALA A N 1
ATOM 742 C CA . ALA A 1 91 ? -15.406 -0.645 -8.551 1.00 91.00 91 ALA A CA 1
ATOM 743 C C . ALA A 1 91 ? -16.113 -1.846 -9.173 1.00 91.00 91 ALA A C 1
ATOM 745 O O . ALA A 1 91 ? -17.339 -1.931 -9.151 1.00 91.00 91 ALA A O 1
ATOM 746 N N . TRP A 1 92 ? -15.326 -2.782 -9.696 1.00 93.62 92 TRP A N 1
ATOM 747 C CA . TRP A 1 92 ? -15.818 -4.090 -10.096 1.00 93.62 92 TRP A CA 1
ATOM 748 C C . TRP A 1 92 ? -15.221 -5.143 -9.174 1.00 93.62 92 TRP A C 1
ATOM 750 O O . TRP A 1 92 ? -14.001 -5.250 -9.048 1.00 93.62 92 TRP A O 1
ATOM 760 N N . VAL A 1 93 ? -16.093 -5.889 -8.500 1.00 94.38 93 VAL A N 1
ATOM 761 C CA . VAL A 1 93 ? -15.704 -6.887 -7.507 1.00 94.38 93 VAL A CA 1
ATOM 762 C C . VAL A 1 93 ? -16.143 -8.251 -8.004 1.00 94.38 93 VAL A C 1
ATOM 764 O O . VAL A 1 93 ? -17.332 -8.501 -8.190 1.00 94.38 93 VAL A O 1
ATOM 767 N N . GLN A 1 94 ? -15.174 -9.143 -8.185 1.00 93.38 94 GLN A N 1
ATOM 768 C CA . GLN A 1 94 ? -15.425 -10.545 -8.476 1.00 93.38 94 GLN A CA 1
ATOM 769 C C . GLN A 1 94 ? -14.755 -11.406 -7.411 1.00 93.38 94 GLN A C 1
ATOM 771 O O . GLN A 1 94 ? -13.550 -11.305 -7.177 1.00 93.38 94 GLN A O 1
ATOM 776 N N . ALA A 1 95 ? -15.541 -12.272 -6.774 1.00 93.56 95 ALA A N 1
ATOM 777 C CA . ALA A 1 95 ? -15.010 -13.238 -5.829 1.00 93.56 95 ALA A CA 1
ATOM 778 C C . ALA A 1 95 ? -14.178 -14.294 -6.566 1.00 93.56 95 ALA A C 1
ATOM 780 O O . ALA A 1 95 ? -14.640 -14.918 -7.524 1.00 93.56 95 ALA A O 1
ATOM 781 N N . LEU A 1 96 ? -12.954 -14.518 -6.091 1.00 91.50 96 LEU A N 1
ATOM 782 C CA . LEU A 1 96 ? -12.132 -15.624 -6.559 1.00 91.50 96 LEU A CA 1
ATOM 783 C C . LEU A 1 96 ? -12.664 -16.931 -5.944 1.00 91.50 96 LEU A C 1
ATOM 785 O O . LEU A 1 96 ? -12.756 -17.012 -4.717 1.00 91.50 96 LEU A O 1
ATOM 789 N N . PRO A 1 97 ? -12.986 -17.970 -6.740 1.00 96.56 97 PRO A N 1
ATOM 790 C CA . PRO A 1 97 ? -13.443 -19.242 -6.192 1.00 96.56 97 PRO A CA 1
ATOM 791 C C . PRO A 1 97 ? -12.440 -19.817 -5.185 1.00 96.56 97 PRO A C 1
ATOM 793 O O . PRO A 1 97 ? -11.238 -19.865 -5.458 1.00 96.56 97 PRO A O 1
ATOM 796 N N . GLY A 1 98 ? -12.925 -20.312 -4.042 1.00 96.56 98 GLY A N 1
ATOM 797 C CA . GLY A 1 98 ? -12.062 -20.823 -2.967 1.00 96.56 98 GLY A CA 1
ATOM 798 C C . GLY A 1 98 ? -11.121 -21.943 -3.425 1.00 96.56 98 GLY A C 1
ATOM 799 O O . GLY A 1 98 ? -9.943 -21.949 -3.073 1.00 96.56 98 GLY A O 1
ATOM 800 N N . VAL A 1 99 ? -11.605 -22.829 -4.304 1.00 97.56 99 VAL A N 1
ATOM 801 C CA . VAL A 1 99 ? -10.799 -23.898 -4.920 1.00 97.56 99 VAL A CA 1
ATOM 802 C C . VAL A 1 99 ? -9.639 -23.329 -5.743 1.00 97.56 99 VAL A C 1
ATOM 804 O O . VAL A 1 99 ? -8.526 -23.850 -5.691 1.00 97.56 99 VAL A O 1
ATOM 807 N N . LEU A 1 100 ? -9.863 -22.239 -6.484 1.00 96.38 100 LEU A N 1
ATOM 808 C CA . LEU A 1 100 ? -8.808 -21.587 -7.258 1.00 96.38 100 LEU A CA 1
ATOM 809 C C . LEU A 1 100 ? -7.784 -20.928 -6.331 1.00 96.38 100 LEU A C 1
ATOM 811 O O . LEU A 1 100 ? -6.586 -21.115 -6.519 1.00 96.38 100 LEU A O 1
ATOM 815 N N . HIS A 1 101 ? -8.238 -20.231 -5.289 1.00 95.94 101 HIS A N 1
ATOM 816 C CA . HIS A 1 101 ? -7.345 -19.635 -4.295 1.00 95.94 101 HIS A CA 1
ATOM 817 C C . HIS A 1 101 ? -6.463 -20.683 -3.593 1.00 95.94 101 HIS A C 1
ATOM 819 O O . HIS A 1 101 ? -5.257 -20.475 -3.454 1.00 95.94 101 HIS A O 1
ATOM 825 N N . ALA A 1 102 ? -7.030 -21.833 -3.215 1.00 96.81 102 ALA A N 1
ATOM 826 C CA . ALA A 1 102 ? -6.276 -22.939 -2.625 1.00 96.81 102 ALA A CA 1
ATOM 827 C C . ALA A 1 102 ? -5.195 -23.472 -3.581 1.00 96.81 102 ALA A C 1
ATOM 829 O O . ALA A 1 102 ? -4.049 -23.669 -3.178 1.00 96.81 102 ALA A O 1
ATOM 830 N N . ARG A 1 103 ? -5.524 -23.627 -4.871 1.00 97.00 103 ARG A N 1
ATOM 831 C CA . ARG A 1 103 ? -4.555 -24.036 -5.901 1.00 97.00 103 ARG A CA 1
ATOM 832 C C . ARG A 1 103 ? -3.438 -23.012 -6.098 1.00 97.00 103 ARG A C 1
ATOM 834 O O . ARG A 1 103 ? -2.290 -23.413 -6.267 1.00 97.00 103 ARG A O 1
ATOM 841 N N . LEU A 1 104 ? -3.747 -21.712 -6.053 1.00 96.94 104 LEU A N 1
ATOM 842 C CA . LEU A 1 104 ? -2.732 -20.654 -6.123 1.00 96.94 104 LEU A CA 1
ATOM 843 C C . LEU A 1 104 ? -1.764 -20.732 -4.939 1.00 96.94 104 LEU A C 1
ATOM 845 O O . LEU A 1 104 ? -0.560 -20.638 -5.150 1.00 96.94 104 LEU A O 1
ATOM 849 N N . LYS A 1 105 ? -2.271 -20.943 -3.716 1.00 97.44 105 LYS A N 1
ATOM 850 C CA . LYS A 1 105 ? -1.431 -21.116 -2.519 1.00 97.44 105 LYS A CA 1
ATOM 851 C C . LYS A 1 105 ? -0.510 -22.326 -2.641 1.00 97.44 105 LYS A C 1
ATOM 853 O O . LYS A 1 105 ? 0.696 -22.173 -2.503 1.00 97.44 105 LYS A O 1
ATOM 858 N N . GLN A 1 106 ? -1.060 -23.484 -3.003 1.00 97.62 106 GLN A N 1
ATOM 859 C CA . GLN A 1 106 ? -0.273 -24.706 -3.166 1.00 97.62 106 GLN A CA 1
ATOM 860 C C . GLN A 1 106 ? 0.805 -24.562 -4.251 1.00 97.62 106 GLN A C 1
ATOM 862 O O . GLN A 1 106 ? 1.913 -25.074 -4.111 1.00 97.62 106 GLN A O 1
ATOM 867 N N . PHE A 1 107 ? 0.493 -23.873 -5.353 1.00 97.62 107 PHE A N 1
ATOM 868 C CA . PHE A 1 107 ? 1.485 -23.567 -6.379 1.00 97.62 107 PHE A CA 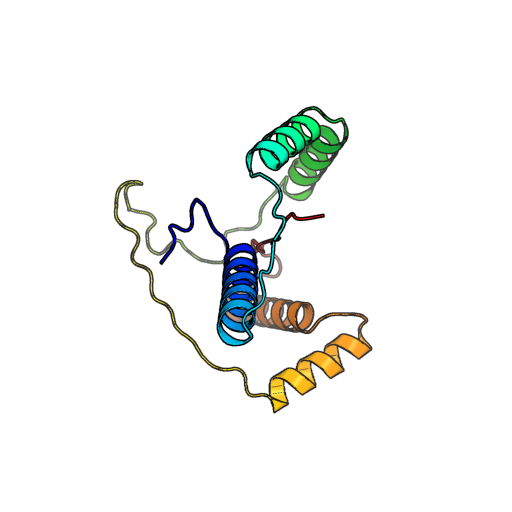1
ATOM 869 C C . PHE A 1 107 ? 2.576 -22.639 -5.833 1.00 97.62 107 PHE A C 1
ATOM 871 O O . PHE A 1 107 ? 3.756 -22.905 -6.033 1.00 97.62 107 PHE A O 1
ATOM 878 N N . ALA A 1 108 ? 2.193 -21.583 -5.113 1.00 97.94 108 ALA A N 1
ATOM 879 C CA . ALA A 1 108 ? 3.127 -20.622 -4.540 1.00 97.94 108 ALA A CA 1
ATOM 880 C C . ALA A 1 108 ? 4.111 -21.273 -3.551 1.00 97.94 108 ALA A C 1
ATOM 882 O O . ALA A 1 108 ? 5.309 -21.007 -3.620 1.00 97.94 108 ALA A O 1
ATOM 883 N N . GLU A 1 109 ? 3.624 -22.174 -2.694 1.00 97.38 109 GLU A N 1
ATOM 884 C CA . GLU A 1 109 ? 4.432 -22.912 -1.712 1.00 97.38 109 GLU A CA 1
ATOM 885 C C . GLU A 1 109 ? 5.566 -23.703 -2.372 1.00 97.38 109 GLU A C 1
ATOM 887 O O . GLU A 1 109 ? 6.706 -23.648 -1.915 1.00 97.38 109 GLU A O 1
ATOM 892 N N . ARG A 1 110 ? 5.299 -24.356 -3.511 1.00 97.56 110 ARG A N 1
ATOM 893 C CA . ARG A 1 110 ? 6.319 -25.099 -4.280 1.00 97.56 110 ARG A CA 1
ATOM 894 C C . ARG A 1 110 ? 7.446 -24.209 -4.813 1.00 97.56 110 ARG A C 1
ATOM 896 O O . ARG A 1 110 ? 8.495 -24.722 -5.188 1.00 97.56 110 ARG A O 1
ATOM 903 N N . HIS A 1 111 ? 7.228 -22.897 -4.860 1.00 96.94 111 HIS A N 1
ATOM 904 C CA . HIS A 1 111 ? 8.167 -21.901 -5.370 1.00 96.94 111 HIS A CA 1
ATOM 905 C C . HIS A 1 111 ? 8.668 -20.930 -4.288 1.00 96.94 111 HIS A C 1
ATOM 907 O O . HIS A 1 111 ? 9.242 -19.900 -4.638 1.00 96.94 111 HIS A O 1
ATOM 913 N N . ASN A 1 112 ? 8.463 -21.225 -2.995 1.00 96.81 112 ASN A N 1
ATOM 914 C CA . ASN A 1 112 ? 8.788 -20.314 -1.884 1.00 96.81 112 ASN A CA 1
ATOM 915 C C . ASN A 1 112 ? 8.196 -18.905 -2.085 1.00 96.81 112 ASN A C 1
ATOM 917 O O . ASN A 1 112 ? 8.837 -17.883 -1.836 1.00 96.81 112 ASN A O 1
ATOM 921 N N . ALA A 1 113 ? 6.965 -18.855 -2.589 1.00 97.06 113 ALA A N 1
ATOM 922 C CA . ALA A 1 113 ? 6.267 -17.638 -2.964 1.00 97.06 113 ALA A CA 1
ATOM 923 C C . ALA A 1 113 ? 4.904 -17.539 -2.259 1.00 97.06 113 ALA A C 1
ATOM 925 O O . ALA A 1 113 ? 4.435 -18.478 -1.619 1.00 97.06 113 ALA A O 1
ATOM 926 N N . SER A 1 114 ? 4.236 -16.392 -2.395 1.00 96.12 114 SER A N 1
ATOM 927 C CA . SER A 1 114 ? 2.877 -16.170 -1.894 1.00 96.12 114 SER A CA 1
ATOM 928 C C . SER A 1 114 ? 1.853 -16.246 -3.031 1.00 96.12 114 SER A C 1
ATOM 930 O O . SER A 1 114 ? 2.194 -16.070 -4.202 1.00 96.12 114 SER A O 1
ATOM 932 N N . ALA A 1 115 ? 0.570 -16.435 -2.705 1.0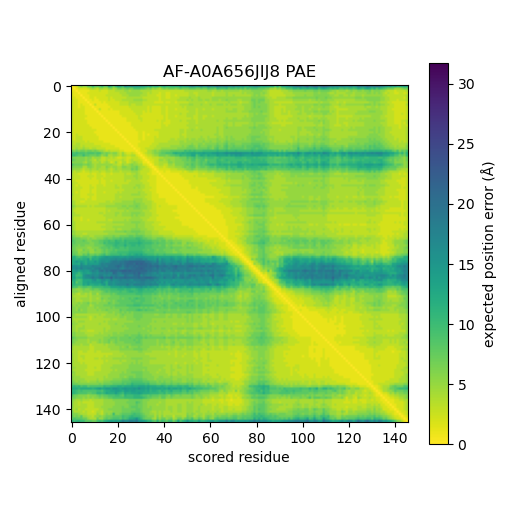0 95.50 115 ALA A N 1
ATOM 933 C CA . ALA A 1 115 ? -0.506 -16.350 -3.700 1.00 95.50 115 ALA A CA 1
ATOM 934 C C . ALA A 1 115 ? -0.508 -14.996 -4.443 1.00 95.50 115 ALA A C 1
ATOM 936 O O . ALA A 1 115 ? -0.833 -14.942 -5.628 1.00 95.50 115 ALA A O 1
ATOM 937 N N . PHE A 1 116 ? -0.074 -13.920 -3.777 1.00 93.88 116 PHE A N 1
ATOM 938 C CA . PHE A 1 116 ? 0.130 -12.610 -4.394 1.00 93.88 116 PHE A CA 1
ATOM 939 C C . PHE A 1 116 ? 1.198 -12.641 -5.498 1.00 93.88 116 PHE A C 1
ATOM 941 O O . PHE A 1 116 ? 0.952 -12.123 -6.584 1.00 93.88 116 PHE A O 1
ATOM 948 N N . HIS A 1 117 ? 2.340 -13.304 -5.278 1.00 95.88 117 HIS A N 1
ATOM 949 C CA . HIS A 1 117 ? 3.356 -13.471 -6.326 1.00 95.88 117 HIS A CA 1
ATOM 950 C C . HIS A 1 117 ? 2.806 -14.229 -7.541 1.00 95.88 117 HIS A C 1
ATOM 952 O O . HIS A 1 117 ? 3.111 -13.868 -8.675 1.00 95.88 117 HIS A O 1
ATOM 958 N N . VAL A 1 118 ? 1.956 -15.240 -7.329 1.00 97.06 118 VAL A N 1
ATOM 959 C CA . VAL A 1 118 ? 1.322 -15.985 -8.431 1.00 97.06 118 VAL A CA 1
ATOM 960 C C . VAL A 1 118 ? 0.356 -15.099 -9.219 1.00 97.06 118 VAL A C 1
ATOM 962 O O . VAL A 1 118 ? 0.358 -15.132 -10.447 1.00 97.06 118 VAL A O 1
ATOM 965 N N . LEU A 1 119 ? -0.436 -14.266 -8.536 1.00 94.81 119 LEU A N 1
ATOM 966 C CA . LEU A 1 119 ? -1.309 -13.286 -9.190 1.00 94.81 119 LEU A CA 1
ATOM 967 C C . LEU A 1 119 ? -0.504 -12.253 -9.986 1.00 94.81 119 LEU A C 1
ATOM 969 O O . LEU A 1 119 ? -0.851 -11.952 -11.126 1.00 94.81 119 LEU A O 1
ATOM 973 N N . LEU A 1 120 ? 0.601 -11.756 -9.427 1.00 95.00 120 LEU A N 1
ATOM 974 C CA . LEU A 1 120 ? 1.495 -10.831 -10.119 1.00 95.00 120 LEU A CA 1
ATOM 975 C C . LEU A 1 120 ? 2.118 -11.475 -11.367 1.00 95.00 120 LEU A C 1
ATOM 977 O O . LEU A 1 120 ? 2.162 -10.849 -12.424 1.00 95.00 120 LEU A O 1
ATOM 981 N N . ALA A 1 121 ? 2.527 -12.743 -11.281 1.00 95.12 121 ALA A N 1
ATOM 982 C CA . ALA A 1 121 ? 3.012 -13.506 -12.428 1.00 95.12 121 ALA A CA 1
ATOM 983 C C . ALA A 1 121 ? 1.918 -13.711 -13.491 1.00 95.12 121 ALA A C 1
ATOM 985 O O . ALA A 1 121 ? 2.187 -13.593 -14.685 1.00 95.12 121 ALA A O 1
ATOM 986 N N . ALA A 1 122 ? 0.670 -13.962 -13.085 1.00 94.62 122 ALA A N 1
ATOM 987 C CA . ALA A 1 122 ? -0.455 -14.062 -14.011 1.00 94.62 122 ALA A CA 1
ATOM 988 C C . ALA A 1 122 ? -0.716 -12.733 -14.744 1.00 94.62 122 ALA A C 1
ATOM 990 O O . ALA A 1 122 ? -0.892 -12.742 -15.963 1.00 94.62 122 ALA A O 1
ATOM 991 N N . LEU A 1 123 ? -0.660 -11.594 -14.039 1.00 93.19 123 LEU A N 1
ATOM 992 C CA . LEU A 1 123 ? -0.729 -10.259 -14.650 1.00 93.19 123 LEU A CA 1
ATOM 993 C C . LEU A 1 123 ? 0.432 -10.028 -15.623 1.00 93.19 123 LEU A C 1
ATOM 995 O O . LEU A 1 123 ? 0.212 -9.547 -16.733 1.00 93.19 123 LEU A O 1
ATOM 999 N N . HIS A 1 124 ? 1.644 -10.438 -15.243 1.00 93.00 124 HIS A N 1
ATOM 1000 C CA . HIS A 1 124 ? 2.819 -10.366 -16.107 1.00 93.00 124 HIS A CA 1
ATOM 1001 C C . HIS A 1 124 ? 2.611 -11.123 -17.415 1.00 93.00 124 HIS A C 1
ATOM 1003 O O . HIS A 1 124 ? 2.815 -10.570 -18.495 1.00 93.00 124 HIS A O 1
ATOM 1009 N N . VAL A 1 125 ? 2.179 -12.383 -17.332 1.00 94.12 125 VAL A N 1
ATOM 1010 C CA . VAL A 1 125 ? 1.912 -13.226 -18.502 1.00 94.12 125 VAL A CA 1
ATOM 1011 C C . VAL A 1 125 ? 0.796 -12.636 -19.359 1.00 94.12 125 VAL A C 1
ATOM 1013 O O . VAL A 1 125 ? 0.937 -12.599 -20.581 1.00 94.12 125 VAL A O 1
ATOM 1016 N N . TYR A 1 126 ? -0.288 -12.166 -18.736 1.00 93.81 126 TYR A N 1
ATOM 1017 C CA . TYR A 1 126 ? -1.406 -11.539 -19.434 1.00 93.81 126 TYR A CA 1
ATOM 1018 C C . TYR A 1 126 ? -0.929 -10.341 -20.254 1.00 93.81 126 TYR A C 1
ATOM 1020 O O . TYR A 1 126 ? -1.030 -10.367 -21.479 1.00 93.81 126 TYR A O 1
ATOM 1028 N N . PHE A 1 127 ? -0.321 -9.345 -19.607 1.00 92.56 127 PHE A N 1
ATOM 1029 C CA . PHE A 1 127 ? 0.099 -8.128 -20.293 1.00 92.56 127 PHE A CA 1
ATOM 1030 C C . PHE A 1 127 ? 1.194 -8.387 -21.319 1.00 92.56 127 PHE A C 1
ATOM 1032 O O . PHE A 1 127 ? 1.103 -7.874 -22.430 1.00 92.56 127 PHE A O 1
ATOM 1039 N N . THR A 1 128 ? 2.157 -9.261 -21.019 1.00 91.56 128 THR A N 1
ATOM 1040 C CA . THR A 1 128 ? 3.194 -9.623 -21.996 1.00 91.56 128 THR A CA 1
ATOM 1041 C C . THR A 1 128 ? 2.590 -10.190 -23.281 1.00 91.56 128 THR A C 1
ATOM 1043 O O . THR A 1 128 ? 3.055 -9.883 -24.378 1.00 91.56 128 THR A O 1
ATOM 1046 N N . ARG A 1 129 ? 1.528 -10.997 -23.163 1.00 91.25 129 ARG A N 1
ATOM 1047 C CA . ARG A 1 129 ? 0.857 -11.617 -24.311 1.00 91.25 129 ARG A CA 1
ATOM 1048 C C . ARG A 1 129 ? -0.097 -10.674 -25.036 1.00 91.25 129 ARG A C 1
ATOM 1050 O O . ARG A 1 129 ? -0.168 -10.739 -26.257 1.00 91.25 129 ARG A O 1
ATOM 1057 N N . THR A 1 130 ? -0.823 -9.815 -24.323 1.00 92.69 130 THR A N 1
ATOM 1058 C CA . THR A 1 130 ? -1.860 -8.965 -24.931 1.00 92.69 130 THR A CA 1
ATOM 1059 C C . THR A 1 130 ? -1.333 -7.637 -25.453 1.00 92.69 130 THR A C 1
ATOM 1061 O O . THR A 1 130 ? -1.881 -7.115 -26.416 1.00 92.69 130 THR A O 1
ATOM 1064 N N . THR A 1 131 ? -0.296 -7.066 -24.834 1.00 86.31 131 THR A N 1
ATOM 1065 C CA . THR A 1 131 ? 0.285 -5.778 -25.259 1.00 86.31 131 THR A CA 1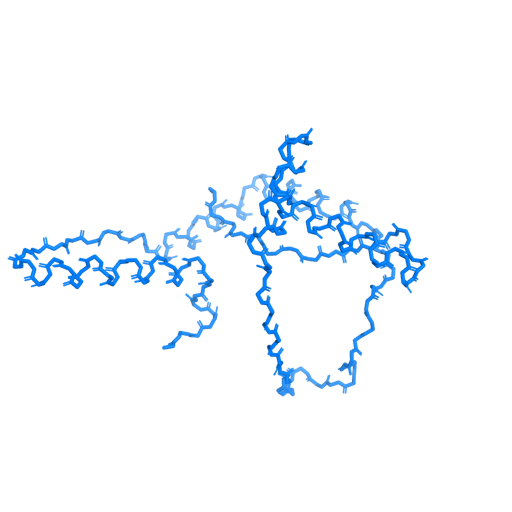
ATOM 1066 C C . THR A 1 131 ? 1.591 -5.943 -26.029 1.00 86.31 131 THR A C 1
ATOM 1068 O O . THR A 1 131 ? 2.150 -4.951 -26.487 1.00 86.31 131 THR A O 1
ATOM 1071 N N . GLN A 1 132 ? 2.072 -7.185 -26.178 1.00 83.62 132 GLN A N 1
ATOM 1072 C CA . GLN A 1 132 ? 3.346 -7.526 -26.819 1.00 83.62 132 GLN A CA 1
ATOM 1073 C C . GLN A 1 132 ? 4.552 -6.793 -26.202 1.00 83.62 132 GLN A C 1
ATOM 1075 O O . GLN A 1 132 ? 5.546 -6.528 -26.878 1.00 83.62 132 GLN A O 1
ATOM 1080 N N . ARG A 1 133 ? 4.490 -6.481 -24.898 1.00 83.31 133 ARG A N 1
ATOM 1081 C CA . ARG A 1 133 ? 5.579 -5.832 -24.151 1.00 83.31 133 ARG A CA 1
ATOM 1082 C C . ARG A 1 133 ? 6.247 -6.806 -23.198 1.00 83.31 133 ARG A C 1
ATOM 1084 O O . ARG A 1 133 ? 5.590 -7.389 -22.347 1.00 83.31 133 ARG A O 1
ATOM 1091 N N . LYS A 1 134 ? 7.566 -6.952 -23.316 1.00 85.69 134 LYS A N 1
ATOM 1092 C CA . LYS A 1 134 ? 8.360 -7.812 -22.422 1.00 85.69 134 LYS A CA 1
ATOM 1093 C C . LYS A 1 134 ? 8.704 -7.140 -21.094 1.00 85.69 134 LYS A C 1
ATOM 1095 O O . LYS A 1 134 ? 8.940 -7.837 -20.116 1.00 85.69 134 LYS A O 1
ATOM 1100 N N . GLU A 1 135 ? 8.707 -5.810 -21.066 1.00 88.44 135 GLU A N 1
ATOM 1101 C CA . GLU A 1 135 ? 9.042 -5.007 -19.893 1.00 88.44 135 GLU A CA 1
ATOM 1102 C C . GLU A 1 135 ? 7.903 -4.038 -19.584 1.00 88.44 135 GLU A C 1
ATOM 1104 O O . GLU A 1 135 ? 7.372 -3.369 -20.474 1.00 88.44 135 GLU A O 1
ATOM 1109 N N . TRP A 1 136 ? 7.504 -3.985 -18.317 1.00 89.31 136 TRP A N 1
ATOM 1110 C CA . TRP A 1 136 ? 6.478 -3.080 -17.814 1.00 89.31 136 TRP A CA 1
ATOM 1111 C C . TRP A 1 136 ? 6.704 -2.834 -16.321 1.00 89.31 136 TRP A C 1
ATOM 1113 O O . TRP A 1 136 ? 7.291 -3.656 -15.617 1.00 89.31 136 TRP A O 1
ATOM 1123 N N . VAL A 1 137 ? 6.237 -1.680 -15.849 1.00 90.19 137 VAL A N 1
ATOM 1124 C CA . VAL A 1 137 ? 6.338 -1.262 -14.449 1.00 90.19 137 VAL A CA 1
ATOM 1125 C C . VAL A 1 137 ? 4.939 -1.200 -13.854 1.00 90.19 137 VAL A C 1
ATOM 1127 O O . VAL A 1 137 ? 4.003 -0.712 -14.489 1.00 90.19 137 VAL A O 1
ATOM 1130 N N . VAL A 1 138 ? 4.805 -1.686 -12.623 1.00 90.81 138 VAL A N 1
ATOM 1131 C CA . VAL A 1 138 ? 3.565 -1.627 -11.851 1.00 90.81 138 VAL A CA 1
ATOM 1132 C C . VAL A 1 138 ? 3.846 -1.145 -10.441 1.00 90.81 138 VAL A C 1
ATOM 1134 O O . VAL A 1 138 ? 4.749 -1.638 -9.769 1.00 90.81 138 VAL A O 1
ATOM 1137 N N . GLY A 1 139 ? 3.064 -0.162 -10.001 1.00 89.88 139 GLY A N 1
ATOM 1138 C CA . GLY A 1 139 ? 3.060 0.273 -8.613 1.00 89.88 139 GLY A CA 1
ATOM 1139 C C . GLY A 1 139 ? 2.312 -0.742 -7.758 1.00 89.88 139 GLY A C 1
ATOM 1140 O O . GLY A 1 139 ? 1.188 -1.123 -8.085 1.00 89.88 139 GLY A O 1
ATOM 1141 N N . LEU A 1 140 ? 2.932 -1.170 -6.663 1.00 91.56 140 LEU A N 1
ATOM 1142 C CA . LEU A 1 140 ? 2.311 -2.041 -5.672 1.00 91.56 140 LEU A CA 1
ATOM 1143 C C . LEU A 1 140 ? 2.204 -1.259 -4.359 1.00 91.56 140 LEU A C 1
ATOM 1145 O O . LEU A 1 140 ? 3.197 -0.657 -3.944 1.00 91.56 140 LEU A O 1
ATOM 1149 N N . PRO A 1 141 ? 1.033 -1.233 -3.703 1.00 88.25 141 PRO A N 1
ATOM 1150 C CA . PRO A 1 141 ? 0.912 -0.600 -2.401 1.00 88.25 141 PRO A CA 1
ATOM 1151 C C . PRO A 1 141 ? 1.704 -1.414 -1.373 1.00 88.25 141 PRO A C 1
ATOM 1153 O O . PRO A 1 141 ? 1.482 -2.613 -1.203 1.00 88.25 141 PRO A O 1
ATOM 1156 N N . LEU A 1 142 ? 2.628 -0.752 -0.684 1.00 88.44 142 LEU A N 1
ATOM 1157 C CA . LEU A 1 142 ? 3.341 -1.303 0.462 1.00 88.44 142 LEU A CA 1
ATOM 1158 C C . LEU A 1 142 ? 2.785 -0.649 1.722 1.00 88.44 142 LEU A C 1
ATOM 1160 O O . LEU A 1 142 ? 2.586 0.562 1.748 1.00 88.44 142 LEU A O 1
ATOM 1164 N N . LEU A 1 143 ? 2.548 -1.442 2.769 1.00 86.56 143 LEU A N 1
ATOM 1165 C CA . LEU A 1 143 ? 2.001 -0.920 4.025 1.00 86.56 143 LEU A CA 1
ATOM 1166 C C . LEU A 1 143 ? 2.964 0.045 4.726 1.00 86.56 143 LEU A C 1
ATOM 1168 O O . LEU A 1 143 ? 2.501 0.923 5.438 1.00 86.56 143 LEU A O 1
ATOM 1172 N N . ASN A 1 144 ? 4.277 -0.123 4.516 1.00 83.56 144 ASN A N 1
ATOM 1173 C CA . ASN A 1 144 ? 5.342 0.702 5.097 1.00 83.56 144 ASN A CA 1
ATOM 1174 C C . ASN A 1 144 ? 5.258 0.837 6.633 1.00 83.56 144 ASN A C 1
ATOM 1176 O O . ASN A 1 144 ? 5.357 1.927 7.185 1.00 83.56 144 ASN A O 1
ATOM 1180 N N . ARG A 1 145 ? 5.026 -0.290 7.318 1.00 78.25 145 ARG A N 1
ATOM 1181 C CA . ARG A 1 145 ? 4.833 -0.382 8.778 1.00 78.25 145 ARG A CA 1
ATOM 1182 C C . ARG A 1 145 ? 5.806 -1.396 9.401 1.00 78.25 145 ARG A C 1
ATOM 1184 O O . ARG A 1 145 ? 5.366 -2.330 10.065 1.00 78.25 145 ARG A O 1
ATOM 1191 N N . THR A 1 146 ? 7.097 -1.269 9.086 1.00 64.44 146 THR A N 1
ATOM 1192 C CA . THR A 1 146 ? 8.186 -2.143 9.579 1.00 64.44 146 THR A CA 1
ATOM 1193 C C . THR A 1 146 ? 8.978 -1.500 10.694 1.00 64.44 146 THR A C 1
ATOM 1195 O O . THR A 1 146 ? 9.285 -0.300 10.520 1.00 64.44 146 THR A O 1
#

Mean predicted aligned error: 5.67 Å

Solvent-accessible surface area (backbone atoms only — not comparable to full-atom values): 9472 Å² total; per-residue (Å²): 139,80,62,69,91,84,43,52,75,66,55,50,51,51,52,53,49,52,51,52,51,48,52,49,27,59,75,74,73,48,89,71,86,82,89,75,85,57,69,68,56,53,53,54,51,51,52,52,44,67,75,32,74,62,40,58,49,55,51,52,49,53,54,60,74,53,69,70,74,67,72,74,87,66,81,70,93,61,77,88,62,59,95,84,56,86,78,88,81,84,87,84,86,76,88,75,54,68,73,57,54,51,52,40,37,59,54,16,55,80,65,81,46,45,45,64,56,50,52,52,50,51,53,50,55,49,47,32,69,75,70,72,39,94,64,74,86,80,91,73,94,71,87,86,84,129

Organism: NCBI:txid1194405

Secondary structure (DSSP, 8-state):
---TTT--HHHHHHHHHHHHHHHHHHHHT---------HHHHHHHHHHHHTSHHHHHHHHHHHHHTSS-PPPSS--TTTT--TTS---------PPPHHHHHHHHHHHHTTT--HHHHHHHHHHHHHHHHS--S------------

InterPro domains:
  IPR001242 Condensation domain [PF00668] (2-146)
  IPR023213 Chloramphenicol acetyltransferase-like domain superfamily [G3DSA:3.30.559.10] (2-51)

Foldseek 3Di:
DDDVVVDDPVRVVVVVVVVVVQVVCVVVVHGDDDDDDDVVVVVVVVVVCCVDPVVVVVVVVVCVVPVDAPDALDDPPPPPDDPPDDDDDDDDDDDDPPVVLVVLQVVQVVVVHHSVVVVVVVVQVVSCVPVVDNDHDDDDDDPPPD

Radius of gyration: 21.41 Å; Cα contacts (8 Å, |Δi|>4): 45; chains: 1; bounding box: 44×45×59 Å